Protein AF-H0TFG1-F1 (afdb_monomer_lite)

Structure (mmCIF, N/CA/C/O backbone):
data_AF-H0TFG1-F1
#
_entry.id   AF-H0TFG1-F1
#
loop_
_atom_site.group_PDB
_atom_site.id
_atom_site.type_symbol
_atom_site.label_atom_id
_atom_site.label_alt_id
_atom_site.label_comp_id
_atom_site.label_asym_id
_atom_site.label_entity_id
_atom_site.label_seq_id
_atom_site.pdbx_PDB_ins_code
_atom_site.Cartn_x
_atom_site.Cartn_y
_atom_site.Cartn_z
_atom_site.occupancy
_atom_site.B_iso_or_equiv
_atom_site.auth_seq_id
_atom_site.auth_comp_id
_atom_site.auth_asym_id
_atom_site.auth_atom_id
_atom_site.pdbx_PDB_model_num
ATOM 1 N N . MET A 1 1 ? -22.675 -1.279 38.844 1.00 61.12 1 MET A N 1
ATOM 2 C CA . MET A 1 1 ? -23.979 -1.259 38.147 1.00 61.12 1 MET A CA 1
ATOM 3 C C . MET A 1 1 ? -25.077 -1.955 38.949 1.00 61.12 1 MET A C 1
ATOM 5 O O . MET A 1 1 ? -25.911 -1.238 39.473 1.00 61.12 1 MET A O 1
ATOM 9 N N . LYS A 1 2 ? -25.050 -3.282 39.172 1.00 66.44 2 LYS A N 1
ATOM 10 C CA . LYS A 1 2 ? -26.107 -4.003 39.929 1.00 66.44 2 LYS A CA 1
ATOM 11 C C . LYS A 1 2 ? -26.419 -3.419 41.319 1.00 66.44 2 LYS A C 1
ATOM 13 O O . LYS A 1 2 ? -27.575 -3.176 41.644 1.00 66.44 2 LYS A O 1
ATOM 18 N N . ARG A 1 3 ? -25.378 -3.083 42.095 1.00 71.12 3 ARG A N 1
ATOM 19 C CA . ARG A 1 3 ? -25.527 -2.367 43.379 1.00 71.12 3 ARG A CA 1
ATOM 20 C C . ARG A 1 3 ? -26.197 -0.994 43.230 1.00 71.12 3 ARG A C 1
ATOM 22 O O . ARG A 1 3 ? -27.062 -0.670 44.023 1.00 71.12 3 ARG A O 1
ATOM 29 N N . ALA A 1 4 ? -25.854 -0.227 42.195 1.00 72.12 4 ALA 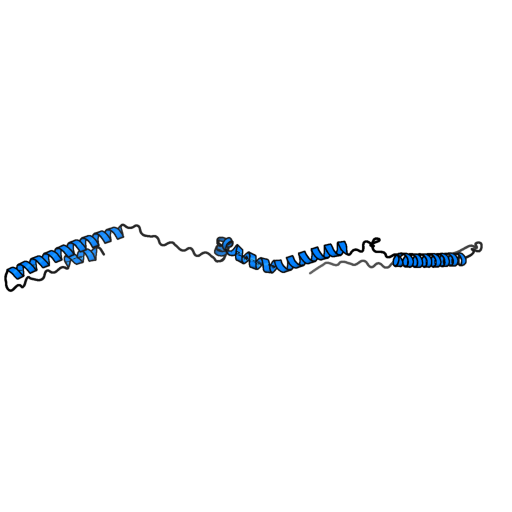A N 1
ATOM 30 C CA . ALA A 1 4 ? -26.422 1.103 41.963 1.00 72.12 4 ALA A CA 1
ATOM 31 C C . ALA A 1 4 ? -27.906 1.050 41.549 1.00 72.12 4 ALA A C 1
ATOM 33 O O . ALA A 1 4 ? -28.685 1.877 42.007 1.00 72.12 4 ALA A O 1
ATOM 34 N N . ALA A 1 5 ? -28.308 0.053 40.750 1.00 70.88 5 ALA A N 1
ATOM 35 C CA . ALA A 1 5 ? -29.713 -0.180 40.400 1.00 70.88 5 ALA A CA 1
ATOM 36 C C . ALA A 1 5 ? -30.557 -0.519 41.643 1.00 70.88 5 ALA A C 1
ATOM 38 O O . ALA A 1 5 ? -31.608 0.075 41.864 1.00 70.88 5 ALA A O 1
ATOM 39 N N . SER A 1 6 ? -30.050 -1.409 42.503 1.00 72.25 6 SER A N 1
ATOM 40 C CA . SER A 1 6 ? -30.696 -1.744 43.778 1.00 72.25 6 SER A CA 1
ATOM 41 C C . SER A 1 6 ? -30.802 -0.528 44.706 1.00 72.25 6 SER A C 1
ATOM 43 O O . SER A 1 6 ? -31.865 -0.300 45.283 1.00 72.25 6 SER A O 1
ATOM 45 N N . SER A 1 7 ? -29.743 0.284 44.801 1.00 73.69 7 SER A N 1
ATOM 46 C CA . SER A 1 7 ? -29.723 1.493 45.633 1.00 73.69 7 SER A CA 1
ATOM 47 C C . SER A 1 7 ? -30.700 2.577 45.175 1.00 73.69 7 SER A C 1
ATOM 49 O O . SER A 1 7 ? -31.144 3.370 45.999 1.00 73.69 7 SER A O 1
ATOM 51 N N . LEU A 1 8 ? -31.057 2.613 43.887 1.00 73.25 8 LEU A N 1
ATOM 52 C CA . LEU A 1 8 ? -32.015 3.582 43.350 1.00 73.25 8 LEU A CA 1
ATOM 53 C C . LEU A 1 8 ? -33.427 3.352 43.907 1.00 73.25 8 LEU A C 1
ATOM 55 O O . LEU A 1 8 ? -34.114 4.304 44.260 1.00 73.25 8 LEU 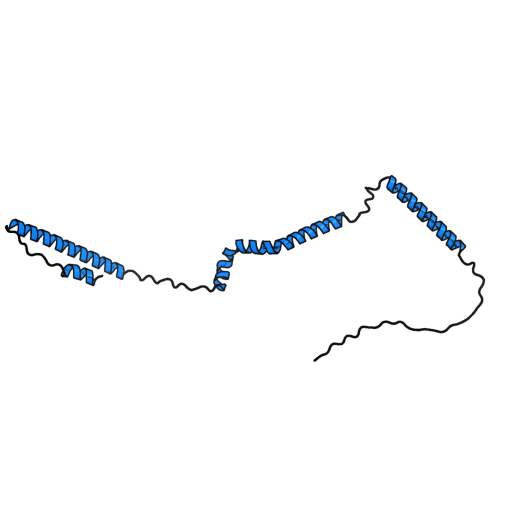A O 1
ATOM 59 N N . SER A 1 9 ? -33.831 2.084 44.029 1.00 67.19 9 SER A N 1
ATOM 60 C CA . SER A 1 9 ? -35.119 1.710 44.626 1.00 67.19 9 SER A CA 1
ATOM 61 C C . SER A 1 9 ? -35.137 1.905 46.145 1.00 67.19 9 SER A C 1
ATOM 63 O O . SER A 1 9 ? -36.104 2.426 46.686 1.00 67.19 9 SER A O 1
ATOM 65 N N . SER A 1 10 ? -34.046 1.558 46.840 1.00 69.81 10 SER A N 1
ATOM 66 C CA . SER A 1 10 ? -33.970 1.663 48.303 1.00 69.81 10 SER A CA 1
ATOM 67 C C . SER A 1 10 ? -33.737 3.089 48.807 1.00 69.81 10 SER A C 1
ATOM 69 O O . SER A 1 10 ? -33.920 3.355 49.989 1.00 69.81 10 SER A O 1
ATOM 71 N N . GLY A 1 11 ? -33.254 3.986 47.943 1.00 74.56 11 GLY A N 1
ATOM 72 C CA . GLY A 1 11 ? -32.972 5.385 48.269 1.00 74.56 11 GLY A CA 1
ATOM 73 C C . GLY A 1 11 ? -34.157 6.329 48.063 1.00 74.56 11 GLY A C 1
ATOM 74 O O . GLY A 1 11 ? -34.023 7.524 48.322 1.00 74.56 11 GLY A O 1
ATOM 75 N N . PHE A 1 12 ? -35.299 5.831 47.581 1.00 73.19 12 PHE A N 1
ATOM 76 C CA . PHE A 1 12 ? -36.489 6.653 47.402 1.00 73.19 12 PHE A CA 1
ATOM 77 C C . PHE A 1 12 ? -37.130 6.979 48.757 1.00 73.19 12 PHE A C 1
ATOM 79 O O . PHE A 1 12 ? -37.493 6.086 49.518 1.00 73.19 12 PHE A O 1
ATOM 86 N N . ILE A 1 13 ? -37.281 8.272 49.053 1.00 73.94 13 ILE A N 1
ATOM 87 C CA . ILE A 1 13 ? -37.984 8.774 50.237 1.00 73.94 13 ILE A CA 1
ATOM 88 C C . ILE A 1 13 ? -39.240 9.492 49.747 1.00 73.94 13 ILE A C 1
ATOM 90 O O . ILE A 1 13 ? -39.154 10.561 49.142 1.00 73.94 13 ILE A O 1
ATOM 94 N N . ALA A 1 14 ? -40.407 8.901 50.002 1.00 67.31 14 ALA A N 1
ATOM 95 C CA . ALA A 1 14 ? -41.696 9.505 49.692 1.00 67.31 14 ALA A CA 1
ATOM 96 C C . ALA A 1 14 ? -41.904 10.795 50.519 1.00 67.31 14 ALA A C 1
ATOM 98 O O . ALA A 1 14 ? -41.862 10.739 51.751 1.00 67.31 14 ALA A O 1
ATOM 99 N N . PRO A 1 15 ? -42.150 11.961 49.889 1.00 66.00 15 PRO A N 1
ATOM 100 C CA . PRO A 1 15 ? -42.521 13.175 50.611 1.00 66.00 15 PRO A CA 1
ATOM 101 C C . PRO A 1 15 ? -43.874 12.999 51.313 1.00 66.00 15 PRO A C 1
ATOM 103 O O . PRO A 1 15 ? -44.817 12.474 50.718 1.00 66.00 15 PRO A O 1
ATOM 106 N N . ALA A 1 16 ? -43.993 13.464 52.559 1.00 65.19 16 ALA A N 1
ATOM 107 C CA . ALA A 1 16 ? -45.267 13.447 53.276 1.00 65.19 16 ALA A CA 1
ATOM 108 C C . ALA A 1 16 ? -46.303 14.330 52.554 1.00 65.19 16 ALA A C 1
ATOM 110 O O . ALA A 1 16 ? -46.018 15.483 52.222 1.00 65.19 16 ALA A O 1
ATOM 111 N N . ALA A 1 17 ? -47.502 13.795 52.314 1.00 63.75 17 ALA A N 1
ATOM 112 C CA . ALA A 1 17 ? -48.587 14.529 51.667 1.00 63.75 17 ALA A CA 1
ATOM 113 C C . ALA A 1 17 ? -49.017 15.722 52.545 1.00 63.75 17 ALA A C 1
ATOM 115 O O . ALA A 1 17 ? -49.432 15.546 53.689 1.00 63.75 17 ALA A O 1
ATOM 116 N N . GLY A 1 18 ? -48.888 16.942 52.018 1.00 57.56 18 GLY A N 1
ATOM 117 C CA . GLY A 1 18 ? -49.038 18.201 52.766 1.00 57.56 18 GLY A CA 1
ATOM 118 C C . GLY A 1 18 ? -50.232 19.054 52.330 1.00 57.56 18 GLY A C 1
ATOM 119 O O . GLY A 1 18 ? -50.248 20.264 52.557 1.00 57.56 18 GLY A O 1
ATOM 120 N N . GLY A 1 19 ? -51.209 18.458 51.644 1.00 57.84 19 GLY A N 1
ATOM 121 C CA . GLY A 1 19 ? -52.382 19.165 51.136 1.00 57.84 19 GLY A CA 1
ATOM 122 C C . GLY A 1 19 ? -53.262 19.712 52.262 1.00 57.84 19 GLY A C 1
ATOM 123 O O . GLY A 1 19 ? -53.739 18.962 53.105 1.00 57.84 19 GLY A O 1
ATOM 124 N N . ARG A 1 20 ? -53.542 21.022 52.247 1.00 59.22 20 ARG A N 1
ATOM 125 C CA . ARG A 1 20 ? -54.443 21.705 53.204 1.00 59.22 20 ARG A CA 1
ATOM 126 C C . ARG A 1 20 ? -55.919 21.241 53.084 1.00 59.22 20 ARG A C 1
ATOM 128 O O . ARG A 1 20 ? -56.756 21.670 53.870 1.00 59.22 20 ARG A O 1
ATOM 135 N N . THR A 1 21 ? -56.220 20.357 52.123 1.00 66.62 21 THR A N 1
ATOM 136 C CA . THR A 1 21 ? -57.498 19.666 51.867 1.00 66.62 21 THR A CA 1
ATOM 137 C C . THR A 1 21 ? -57.244 18.189 51.506 1.00 66.62 21 THR A C 1
ATOM 139 O O . THR A 1 21 ? -56.222 17.869 50.895 1.00 66.62 21 THR A O 1
ATOM 142 N N . GLY A 1 22 ? -58.171 17.283 51.853 1.00 70.44 22 GLY A N 1
ATOM 143 C CA . GLY A 1 22 ? -58.009 15.828 51.665 1.00 70.44 22 GLY A CA 1
ATOM 144 C C . GLY A 1 22 ? -57.777 15.376 50.213 1.00 70.44 22 GLY A C 1
ATOM 145 O O . GLY A 1 22 ? -56.921 14.531 49.974 1.00 70.44 22 GLY A O 1
ATOM 146 N N . ASP A 1 23 ? -58.443 16.009 49.239 1.00 72.50 23 ASP A N 1
ATOM 147 C CA . ASP A 1 23 ? -58.279 15.715 47.798 1.00 72.50 23 ASP A CA 1
ATOM 148 C C . ASP A 1 23 ? -56.853 16.014 47.288 1.00 72.50 23 ASP A C 1
ATOM 150 O O . ASP A 1 23 ? -56.307 15.286 46.459 1.00 72.50 23 ASP A O 1
ATOM 154 N N . LEU A 1 24 ? -56.187 17.048 47.821 1.00 72.31 24 LEU A N 1
ATOM 155 C CA . LEU A 1 24 ? -54.803 17.363 47.446 1.00 72.31 24 LEU A CA 1
ATOM 156 C C . LEU A 1 24 ? -53.807 16.350 48.017 1.00 72.31 24 LEU A C 1
ATOM 158 O O . LEU A 1 24 ? -52.837 16.007 47.340 1.00 72.31 24 LEU A O 1
ATOM 162 N N . ALA A 1 25 ? -54.043 15.866 49.237 1.00 72.12 25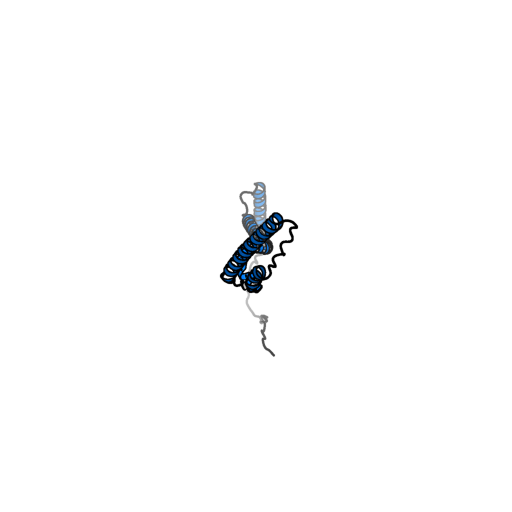 ALA A N 1
ATOM 163 C CA . ALA A 1 25 ? -53.204 14.842 49.848 1.00 72.12 25 ALA A CA 1
ATOM 164 C C . ALA A 1 25 ? -53.312 13.508 49.088 1.00 72.12 25 ALA A C 1
ATOM 166 O O . ALA A 1 25 ? -52.294 12.896 48.776 1.00 72.12 25 ALA A O 1
ATOM 167 N N . GLU A 1 26 ? -54.525 13.112 48.695 1.00 77.75 26 GLU A N 1
ATOM 168 C CA . GLU A 1 26 ? -54.773 11.878 47.943 1.00 77.75 26 GLU A CA 1
ATOM 169 C C . GLU A 1 26 ? -54.126 11.906 46.547 1.00 77.75 26 GLU A C 1
ATOM 171 O O . GLU A 1 26 ? -53.443 10.960 46.143 1.00 77.75 26 GLU A O 1
ATOM 176 N N . ARG A 1 27 ? -54.230 13.037 45.833 1.00 78.44 27 ARG A N 1
ATOM 177 C CA . ARG A 1 27 ? -53.547 13.238 44.542 1.00 78.44 27 ARG A CA 1
ATOM 178 C C . ARG A 1 27 ? -52.025 13.197 44.671 1.00 78.44 27 ARG A C 1
ATOM 180 O O . ARG A 1 27 ? -51.366 12.633 43.799 1.00 78.44 27 ARG A O 1
ATOM 187 N N . GLN A 1 28 ? -51.457 13.769 45.733 1.00 79.38 28 GLN A N 1
ATOM 188 C CA . GLN A 1 28 ? -50.013 13.726 45.986 1.00 79.38 28 GLN A CA 1
ATOM 189 C C . GLN A 1 28 ? -49.534 12.300 46.271 1.00 79.38 28 GLN A C 1
ATOM 191 O O . GLN A 1 28 ? -48.566 11.862 45.652 1.00 79.38 28 GLN A O 1
ATOM 196 N N . THR A 1 29 ? -50.245 11.545 47.111 1.00 80.56 29 THR A N 1
ATOM 197 C CA . THR A 1 29 ? -49.951 10.125 47.360 1.00 80.56 29 THR A CA 1
ATOM 198 C C . THR A 1 29 ? -50.017 9.304 46.072 1.00 80.56 29 THR A C 1
ATOM 200 O O . THR A 1 29 ? -49.121 8.505 45.805 1.00 80.56 29 THR A O 1
ATOM 203 N N . ALA A 1 30 ? -51.015 9.550 45.218 1.00 81.62 30 ALA A N 1
ATOM 204 C CA . ALA A 1 30 ? -51.130 8.875 43.927 1.00 81.62 30 ALA A CA 1
ATOM 205 C C . ALA A 1 30 ? -49.974 9.212 42.964 1.00 81.62 30 ALA A C 1
ATOM 207 O O . ALA A 1 30 ? -49.520 8.345 42.218 1.00 81.62 30 ALA A O 1
ATOM 208 N N . VAL A 1 31 ? -49.477 10.455 42.961 1.00 84.69 31 VAL A N 1
ATOM 209 C CA . VAL A 1 31 ? -48.309 10.853 42.153 1.00 84.69 31 VAL A CA 1
ATOM 210 C C . VAL A 1 31 ? -47.032 10.207 42.684 1.00 84.69 31 VAL A C 1
ATOM 212 O O . VAL A 1 31 ? -46.277 9.638 41.899 1.00 84.69 31 VAL A O 1
ATOM 215 N N . VAL A 1 32 ? -46.811 10.240 43.999 1.00 84.12 32 VAL A N 1
ATOM 216 C CA . VAL A 1 32 ? -45.643 9.620 44.641 1.00 84.12 32 VAL A CA 1
ATOM 217 C C . VAL A 1 32 ? -45.612 8.115 44.370 1.00 84.12 32 VAL A C 1
ATOM 219 O O . VAL A 1 32 ? -44.574 7.610 43.953 1.00 84.12 32 VAL A O 1
ATOM 222 N N . GLY A 1 33 ? -46.752 7.423 44.467 1.00 84.38 33 GLY A N 1
ATOM 223 C CA . GLY A 1 33 ? -46.847 5.997 44.134 1.00 84.38 33 GLY A CA 1
ATOM 224 C C . GLY A 1 33 ? -46.559 5.688 42.658 1.00 84.38 33 GLY A C 1
ATOM 225 O O . GLY A 1 33 ? -45.902 4.696 42.347 1.00 84.38 33 GLY A O 1
ATOM 226 N N . LYS A 1 34 ? -46.975 6.557 41.722 1.00 86.56 34 LYS A N 1
ATOM 227 C CA . LYS A 1 34 ? -46.609 6.416 40.297 1.00 86.56 34 LYS A CA 1
ATOM 228 C C . LYS A 1 34 ? -45.110 6.602 40.068 1.00 86.56 34 LYS A C 1
ATOM 230 O O . LYS A 1 34 ? -44.524 5.871 39.272 1.00 86.56 34 LYS A O 1
ATOM 235 N N . VAL A 1 35 ? -44.495 7.572 40.747 1.00 87.00 35 VAL A N 1
ATOM 236 C CA . VAL A 1 35 ? -43.050 7.825 40.657 1.00 87.00 35 VAL A CA 1
ATOM 237 C C . VAL A 1 35 ? -42.263 6.651 41.239 1.00 87.00 35 VAL A C 1
ATOM 239 O O . VAL A 1 35 ? -41.349 6.163 40.581 1.00 87.00 35 VAL A O 1
ATOM 242 N N . GLU A 1 36 ? -42.657 6.141 42.405 1.00 85.50 36 GLU A N 1
ATOM 243 C CA . GLU A 1 36 ? -42.050 4.959 43.026 1.00 85.50 36 GLU A CA 1
ATOM 244 C C . GLU A 1 36 ? -42.128 3.733 42.102 1.00 85.50 36 GLU A C 1
ATOM 246 O O . GLU A 1 36 ? -41.112 3.092 41.826 1.00 85.50 36 GLU A O 1
ATOM 251 N N . GLY A 1 37 ? -43.306 3.463 41.526 1.00 86.25 37 GLY A N 1
ATOM 252 C CA . GLY A 1 37 ? -43.488 2.378 40.557 1.00 86.25 37 GLY A CA 1
ATOM 253 C C . GLY A 1 37 ? -42.638 2.543 39.289 1.00 86.25 37 GLY A C 1
ATOM 254 O O . GLY A 1 37 ? -42.067 1.569 38.784 1.00 86.25 37 GLY A O 1
ATOM 255 N N . SER A 1 38 ? -42.489 3.776 38.793 1.00 89.50 38 SER A N 1
ATOM 256 C CA . SER A 1 38 ? -41.623 4.084 37.648 1.00 89.50 38 SER A CA 1
ATOM 257 C C . SER A 1 38 ? -40.145 3.851 37.972 1.00 89.50 38 SER A C 1
ATOM 259 O O . SER A 1 38 ? -39.428 3.262 37.162 1.00 89.50 38 SER A O 1
ATOM 261 N N . ILE A 1 39 ? -39.686 4.273 39.154 1.00 89.44 39 ILE A N 1
ATOM 262 C CA . ILE A 1 39 ? -38.306 4.063 39.614 1.00 89.44 39 ILE A CA 1
ATOM 263 C C . ILE A 1 39 ? -38.029 2.569 39.786 1.00 89.44 39 ILE A C 1
ATOM 265 O O . ILE A 1 39 ? -36.987 2.095 39.336 1.00 89.44 39 ILE A O 1
ATOM 269 N N . GLY A 1 40 ? -38.964 1.809 40.364 1.00 88.12 40 GLY A N 1
ATOM 270 C CA . GLY A 1 40 ? -38.846 0.355 40.498 1.00 88.12 40 GLY A CA 1
ATOM 271 C C . GLY A 1 40 ? -38.711 -0.348 39.145 1.00 88.12 40 GLY A C 1
ATOM 272 O O . GLY A 1 40 ? -37.805 -1.158 38.950 1.00 88.12 40 GLY A O 1
ATOM 273 N N . THR A 1 41 ? -39.549 0.028 38.175 1.00 90.44 41 THR A N 1
ATOM 274 C CA . THR A 1 41 ? -39.490 -0.512 36.805 1.00 90.44 41 THR A CA 1
ATOM 275 C C . THR A 1 41 ? -38.154 -0.189 36.129 1.00 90.44 41 THR A C 1
ATOM 277 O O . THR A 1 41 ? -37.530 -1.052 35.509 1.00 90.44 41 THR A O 1
ATOM 280 N N . GLN A 1 42 ? -37.671 1.046 36.280 1.00 87.25 42 GLN A N 1
ATOM 281 C CA . GLN A 1 42 ? -36.407 1.480 35.691 1.00 87.25 42 GLN A CA 1
ATOM 282 C C . GLN A 1 42 ? -35.195 0.810 36.358 1.00 87.25 42 GLN A C 1
ATOM 284 O O . GLN A 1 42 ? -34.256 0.409 35.668 1.00 87.25 42 GLN A O 1
ATOM 289 N N . ALA A 1 43 ? -35.228 0.633 37.681 1.00 88.81 43 ALA A N 1
ATOM 290 C CA . ALA A 1 43 ? -34.206 -0.087 38.433 1.00 88.81 43 ALA A CA 1
ATOM 291 C C . ALA A 1 43 ? -34.116 -1.557 37.994 1.00 88.81 43 ALA A C 1
ATOM 293 O O . ALA A 1 43 ? -33.011 -2.055 37.770 1.00 88.81 43 ALA A O 1
ATOM 294 N N . ALA A 1 44 ? -35.259 -2.225 37.796 1.00 88.69 44 ALA A N 1
ATOM 295 C CA . ALA A 1 44 ? -35.311 -3.590 37.277 1.00 88.69 44 ALA A CA 1
ATOM 296 C C . ALA A 1 44 ? -34.723 -3.679 35.859 1.00 88.69 44 ALA A C 1
ATOM 298 O O . ALA A 1 44 ? -33.839 -4.495 35.605 1.00 88.69 44 ALA A O 1
ATOM 299 N N . SER A 1 45 ? -35.116 -2.771 34.959 1.00 91.31 45 SER A N 1
ATOM 300 C CA . SER A 1 45 ? -34.568 -2.730 33.598 1.00 91.31 45 SER A CA 1
ATOM 301 C C . SER A 1 45 ? -33.052 -2.498 33.571 1.00 91.31 45 SER A C 1
ATOM 303 O O . SER A 1 45 ? -32.363 -3.058 32.717 1.00 91.31 45 SER A O 1
ATOM 305 N N . LEU A 1 46 ? -32.518 -1.671 34.476 1.00 89.88 46 LEU A N 1
ATOM 306 C CA . LEU A 1 46 ? -31.081 -1.412 34.573 1.00 89.88 46 LEU A CA 1
ATOM 307 C C . LEU A 1 46 ? -30.323 -2.626 35.131 1.00 89.88 46 LEU A C 1
ATOM 309 O O . LEU A 1 46 ? -29.206 -2.907 34.691 1.00 89.88 46 LEU A O 1
ATOM 313 N N . ALA A 1 47 ? -30.918 -3.345 36.087 1.00 90.31 47 ALA A N 1
ATOM 314 C CA . ALA A 1 47 ? -30.359 -4.580 36.627 1.00 90.31 47 ALA A CA 1
ATOM 315 C C . ALA A 1 47 ? -30.286 -5.676 35.551 1.00 90.31 47 ALA A C 1
ATOM 317 O O . ALA A 1 47 ? -29.217 -6.251 35.354 1.00 90.31 47 ALA A O 1
ATOM 318 N N . ASP A 1 48 ? -31.363 -5.869 34.788 1.00 91.62 48 ASP A N 1
ATOM 319 C CA . ASP A 1 48 ? -31.408 -6.804 33.659 1.00 91.62 48 ASP A CA 1
ATOM 320 C C . ASP A 1 48 ? -30.378 -6.455 32.580 1.00 91.62 48 ASP A C 1
ATOM 322 O O . ASP A 1 48 ? -29.674 -7.325 32.066 1.00 91.62 48 ASP A O 1
ATOM 326 N N . ALA A 1 49 ? -30.252 -5.171 32.231 1.00 90.56 49 ALA A N 1
ATOM 327 C CA . ALA A 1 49 ? -29.247 -4.719 31.273 1.00 90.56 49 ALA A CA 1
ATOM 328 C C . ALA A 1 49 ? -27.817 -4.975 31.780 1.00 90.56 49 ALA A C 1
ATOM 330 O O . ALA A 1 49 ? -26.950 -5.386 31.009 1.00 90.56 49 ALA A O 1
ATOM 331 N N . ALA A 1 50 ? -27.568 -4.777 33.077 1.00 91.69 50 ALA A N 1
ATOM 332 C CA . ALA A 1 50 ? -26.276 -5.075 33.682 1.00 91.69 50 ALA A CA 1
ATOM 333 C C . ALA A 1 50 ? -25.967 -6.579 33.665 1.00 91.69 50 ALA A C 1
ATOM 335 O O . ALA A 1 50 ? -24.839 -6.954 33.348 1.00 91.69 50 ALA A O 1
ATOM 336 N N . ASP A 1 51 ? -26.953 -7.432 33.951 1.00 91.19 51 ASP A N 1
ATOM 337 C CA . ASP A 1 51 ? -26.790 -8.886 33.898 1.00 91.19 51 ASP A CA 1
ATOM 338 C C . ASP A 1 51 ? -26.522 -9.360 32.456 1.00 91.19 51 ASP A C 1
ATOM 340 O O . ASP A 1 51 ? -25.646 -10.197 32.240 1.00 91.19 51 ASP A O 1
ATOM 344 N N . LYS A 1 52 ? -27.159 -8.743 31.448 1.00 90.94 52 LYS A N 1
ATOM 345 C CA . LYS A 1 52 ? -26.847 -8.991 30.026 1.00 90.94 52 LYS A CA 1
ATOM 346 C C . LYS A 1 52 ? -25.405 -8.633 29.670 1.00 90.94 52 LYS A C 1
ATOM 348 O O . LYS A 1 52 ? -24.757 -9.410 28.983 1.00 90.94 52 LYS A O 1
ATOM 353 N N . ILE A 1 53 ? -24.892 -7.493 30.139 1.00 87.75 53 ILE A N 1
ATOM 354 C CA . ILE A 1 53 ? -23.496 -7.083 29.894 1.00 87.75 53 ILE A CA 1
ATOM 355 C C . ILE A 1 53 ? -22.515 -8.046 30.571 1.00 87.75 53 ILE A C 1
ATOM 357 O O . ILE A 1 53 ? -21.496 -8.392 29.984 1.00 87.75 53 ILE A O 1
ATOM 361 N N . LEU A 1 54 ? -22.818 -8.506 31.788 1.00 88.12 54 LEU A N 1
ATOM 362 C CA . LEU A 1 54 ? -21.975 -9.471 32.501 1.00 88.12 54 LEU A CA 1
ATOM 363 C C . LEU A 1 54 ? -21.976 -10.859 31.849 1.00 88.12 54 LEU A C 1
ATOM 365 O O . LEU A 1 54 ? -20.985 -11.575 31.958 1.00 88.12 54 LEU A O 1
ATOM 369 N N . ALA A 1 55 ? -23.067 -11.226 31.176 1.00 92.56 55 ALA A N 1
ATOM 370 C CA . ALA A 1 55 ? -23.170 -12.466 30.415 1.00 92.56 55 ALA A CA 1
ATOM 371 C C . ALA A 1 55 ? -22.469 -12.403 29.046 1.00 92.56 55 ALA A C 1
ATOM 373 O O . ALA A 1 55 ? -22.282 -13.444 28.413 1.00 92.56 55 ALA A O 1
ATOM 374 N N . MET A 1 56 ? -22.082 -11.214 28.566 1.00 90.69 56 MET A N 1
ATOM 375 C CA . MET A 1 56 ? -21.354 -11.099 27.304 1.00 90.69 56 MET A CA 1
ATOM 376 C C . MET A 1 56 ? -19.957 -11.725 27.443 1.00 90.69 56 MET A C 1
ATOM 378 O O . MET A 1 56 ? -19.243 -11.429 28.406 1.00 90.69 56 MET A O 1
ATOM 382 N N . PRO A 1 57 ? -19.531 -12.567 26.483 1.00 88.56 57 PRO A N 1
ATOM 383 C CA . PRO A 1 57 ? -18.183 -13.110 26.479 1.00 88.56 57 PRO A CA 1
ATOM 384 C C . PRO A 1 57 ? -17.168 -11.971 26.388 1.00 88.56 57 PRO A C 1
ATOM 386 O O . PRO A 1 57 ? -17.325 -11.023 25.614 1.00 88.56 57 PRO A O 1
ATOM 389 N N . ARG A 1 58 ? -16.116 -12.060 27.203 1.00 81.44 58 ARG A N 1
ATOM 390 C CA . ARG A 1 58 ? -15.059 -11.052 27.234 1.00 81.44 58 ARG A CA 1
ATOM 391 C C . ARG A 1 58 ? -14.333 -11.046 25.889 1.00 81.44 58 ARG A C 1
ATOM 393 O O . ARG A 1 58 ? -13.834 -12.077 25.449 1.00 81.44 58 ARG A O 1
ATOM 400 N N . VAL A 1 59 ? -14.270 -9.880 25.249 1.00 83.81 59 VAL A N 1
ATOM 401 C CA . VAL A 1 59 ? -13.454 -9.691 24.046 1.00 83.81 59 VAL A CA 1
ATOM 402 C C . VAL A 1 59 ? -11.991 -9.742 24.468 1.00 83.81 59 VAL A C 1
ATOM 404 O O . VAL A 1 59 ? -11.528 -8.875 25.211 1.00 83.81 59 VAL A O 1
ATOM 407 N N . GLU A 1 60 ? -11.273 -10.765 24.016 1.00 82.38 60 GLU A N 1
ATOM 408 C CA . GLU A 1 60 ? -9.824 -10.821 24.172 1.00 82.38 60 GLU A CA 1
ATOM 409 C C . GLU A 1 60 ? -9.192 -9.771 23.248 1.00 82.38 60 GLU A C 1
ATOM 411 O O . GLU A 1 60 ? -9.412 -9.815 22.032 1.00 82.38 60 GLU A O 1
ATOM 416 N N . PRO A 1 61 ? -8.437 -8.794 23.783 1.00 77.38 61 PRO A N 1
ATOM 417 C CA . PRO A 1 61 ? -7.750 -7.830 22.945 1.00 77.38 61 PRO A CA 1
ATOM 418 C C . PRO A 1 61 ? -6.739 -8.573 22.074 1.00 77.38 61 PRO A C 1
ATOM 420 O O . PRO A 1 61 ? -5.918 -9.347 22.573 1.00 77.38 61 PRO A O 1
ATOM 423 N N . ALA A 1 62 ? -6.791 -8.328 20.764 1.00 80.06 62 ALA A N 1
ATOM 424 C CA . ALA A 1 62 ? -5.811 -8.877 19.844 1.00 80.06 62 ALA A CA 1
ATOM 425 C C . ALA A 1 62 ? -4.411 -8.454 20.309 1.00 80.06 62 ALA A C 1
ATOM 427 O O . ALA A 1 62 ? -4.095 -7.266 20.406 1.00 80.06 62 ALA A O 1
ATOM 428 N N . ARG A 1 63 ? -3.569 -9.436 20.635 1.00 81.62 63 ARG A N 1
ATOM 429 C CA . ARG A 1 63 ? -2.161 -9.178 20.921 1.00 81.62 63 ARG A CA 1
ATOM 430 C C . ARG A 1 63 ? -1.494 -8.784 19.613 1.00 81.62 63 ARG A C 1
ATOM 432 O O . ARG A 1 63 ? -1.292 -9.628 18.745 1.00 81.62 63 ARG A O 1
ATOM 439 N N . PHE A 1 64 ? -1.149 -7.509 19.477 1.00 78.56 64 PHE A N 1
ATOM 440 C CA . PHE A 1 64 ? -0.307 -7.053 18.380 1.00 78.56 64 PHE A CA 1
ATOM 441 C C . PHE A 1 64 ? 1.091 -7.643 18.572 1.00 78.56 64 PHE A C 1
ATOM 443 O O . PHE A 1 64 ? 1.843 -7.217 19.448 1.00 78.56 64 PHE A O 1
ATOM 450 N N . GLN A 1 65 ? 1.427 -8.658 17.777 1.00 81.12 65 GLN A N 1
ATOM 451 C CA . GLN A 1 65 ? 2.817 -9.059 17.620 1.00 81.12 65 GLN A CA 1
ATOM 452 C C . GLN A 1 65 ? 3.510 -8.014 16.756 1.00 81.12 65 GLN A C 1
ATOM 454 O O . GLN A 1 65 ? 3.115 -7.751 15.620 1.00 81.12 65 GLN A O 1
ATOM 459 N N . THR A 1 66 ? 4.543 -7.401 17.315 1.00 85.38 66 THR A N 1
ATOM 460 C CA . THR A 1 66 ? 5.425 -6.509 16.574 1.00 85.38 66 THR A CA 1
ATOM 461 C C . THR A 1 66 ? 6.195 -7.332 15.546 1.00 85.38 66 THR A C 1
ATOM 463 O O . THR A 1 66 ? 6.979 -8.201 15.927 1.00 85.38 66 THR A O 1
ATOM 466 N N . LEU A 1 67 ? 5.990 -7.065 14.255 1.00 88.19 67 LEU A N 1
ATOM 467 C CA . LEU A 1 67 ? 6.868 -7.605 13.222 1.00 88.19 67 LEU A CA 1
ATOM 468 C C . LEU A 1 67 ? 8.216 -6.886 13.268 1.00 88.19 67 LEU A C 1
ATOM 470 O O . LEU A 1 67 ? 8.276 -5.660 13.380 1.00 88.19 67 LEU A O 1
ATOM 474 N N . SER A 1 68 ? 9.299 -7.649 13.128 1.00 92.94 68 SER A N 1
ATOM 475 C CA . SER A 1 68 ? 10.603 -7.047 12.865 1.00 92.94 68 SER A CA 1
ATOM 476 C C . SER A 1 68 ? 10.604 -6.375 11.482 1.00 92.94 68 SER A C 1
ATOM 478 O O . SER A 1 68 ? 9.877 -6.822 10.589 1.00 92.94 68 SER A O 1
ATOM 480 N N . PRO A 1 69 ? 11.442 -5.347 11.254 1.00 90.00 69 PRO A N 1
ATOM 481 C CA . PRO A 1 69 ? 11.573 -4.737 9.933 1.00 90.00 69 PRO A CA 1
ATOM 482 C C . PRO A 1 69 ? 11.909 -5.759 8.839 1.00 90.00 69 PRO A C 1
ATOM 484 O O . PRO A 1 69 ? 11.321 -5.719 7.765 1.00 90.00 69 PRO A O 1
ATOM 487 N N . ALA A 1 70 ? 12.795 -6.719 9.127 1.00 92.50 70 ALA A N 1
ATOM 488 C CA . ALA A 1 70 ? 13.171 -7.767 8.179 1.00 92.50 70 ALA A CA 1
ATOM 489 C C . ALA A 1 70 ? 11.981 -8.666 7.811 1.00 92.50 70 ALA A C 1
ATOM 491 O O . ALA A 1 70 ? 11.758 -8.965 6.639 1.00 92.50 70 ALA A O 1
ATOM 492 N N . GLU A 1 71 ? 11.177 -9.057 8.799 1.00 92.94 71 GLU A N 1
ATOM 493 C CA . GLU A 1 71 ? 9.992 -9.870 8.541 1.00 92.94 71 GLU A CA 1
ATOM 494 C C . GLU A 1 71 ? 8.907 -9.084 7.802 1.00 92.94 71 GLU A C 1
ATOM 496 O O . GLU A 1 71 ? 8.220 -9.640 6.947 1.00 92.94 71 GLU A O 1
ATOM 501 N N . ALA A 1 72 ? 8.770 -7.788 8.087 1.00 92.38 72 ALA A N 1
ATOM 502 C CA . ALA A 1 72 ? 7.826 -6.932 7.382 1.00 92.38 72 ALA A CA 1
ATOM 503 C C . ALA A 1 72 ? 8.206 -6.823 5.901 1.00 92.38 72 ALA A C 1
ATOM 505 O O . ALA A 1 72 ? 7.347 -6.983 5.037 1.00 92.38 72 ALA A O 1
ATOM 506 N N . VAL A 1 73 ? 9.496 -6.644 5.603 1.00 89.62 73 VAL A N 1
ATOM 507 C CA . VAL A 1 73 ? 9.998 -6.610 4.224 1.00 89.62 73 VAL A CA 1
ATOM 508 C C . VAL A 1 73 ? 9.703 -7.918 3.495 1.00 89.62 73 VAL A C 1
ATOM 510 O O . VAL A 1 73 ? 9.234 -7.874 2.367 1.00 89.62 73 VAL A O 1
ATOM 513 N N . LEU A 1 74 ? 9.919 -9.077 4.124 1.00 90.88 74 LEU A N 1
ATOM 514 C CA . LEU A 1 74 ? 9.647 -10.370 3.486 1.00 90.88 74 LEU A CA 1
ATOM 515 C C . LEU A 1 74 ? 8.150 -10.621 3.282 1.00 90.88 74 LEU A C 1
ATOM 517 O O . LEU A 1 74 ? 7.740 -11.069 2.213 1.00 90.88 74 LEU A O 1
ATOM 521 N N . ARG A 1 75 ? 7.327 -10.322 4.290 1.00 92.50 75 ARG A N 1
ATOM 522 C CA . ARG A 1 75 ? 5.877 -10.544 4.232 1.00 92.50 75 ARG A CA 1
ATOM 523 C C . ARG A 1 75 ? 5.199 -9.653 3.191 1.00 92.50 75 ARG A C 1
ATOM 525 O O . ARG A 1 75 ? 4.272 -10.110 2.533 1.00 92.50 75 ARG A O 1
ATOM 532 N N . TYR A 1 76 ? 5.668 -8.416 3.046 1.00 92.12 76 TYR A N 1
ATOM 533 C CA . TYR A 1 76 ? 5.071 -7.408 2.167 1.00 92.12 76 TYR A CA 1
ATOM 534 C C . TYR A 1 76 ? 5.924 -7.109 0.927 1.00 92.12 76 TYR A C 1
ATOM 536 O O . TYR A 1 76 ? 5.679 -6.128 0.235 1.00 92.12 76 TYR A O 1
ATOM 544 N N . ALA A 1 77 ? 6.905 -7.960 0.599 1.00 89.94 77 ALA A N 1
ATOM 545 C CA . ALA A 1 77 ? 7.785 -7.779 -0.561 1.00 89.94 77 ALA A CA 1
ATOM 546 C C . ALA A 1 77 ? 7.002 -7.579 -1.873 1.00 89.94 77 ALA A C 1
ATOM 548 O O . ALA A 1 77 ? 7.376 -6.753 -2.704 1.00 89.94 77 ALA A O 1
ATOM 549 N N . GLY A 1 78 ? 5.889 -8.305 -2.037 1.00 89.69 78 GLY A N 1
ATOM 550 C CA . GLY A 1 78 ? 5.013 -8.214 -3.208 1.00 89.69 78 GLY A CA 1
ATOM 551 C C . GLY A 1 78 ? 4.389 -6.830 -3.410 1.00 89.69 78 GLY A C 1
ATOM 552 O O . GLY A 1 78 ? 4.233 -6.385 -4.546 1.00 89.69 78 GLY A O 1
ATOM 553 N N . ASP A 1 79 ? 4.118 -6.111 -2.322 1.00 91.12 79 ASP A N 1
ATOM 554 C CA . ASP A 1 79 ? 3.486 -4.788 -2.365 1.00 91.12 79 ASP A CA 1
ATOM 555 C C . ASP A 1 79 ? 4.459 -3.701 -2.853 1.00 91.12 79 ASP A C 1
ATOM 557 O O . ASP A 1 79 ? 4.046 -2.629 -3.295 1.00 91.12 79 ASP A O 1
ATOM 561 N N . PHE A 1 80 ? 5.764 -3.996 -2.836 1.00 86.88 80 PHE A N 1
ATOM 562 C CA . PHE A 1 80 ? 6.822 -3.116 -3.330 1.00 86.88 80 PHE A CA 1
ATOM 563 C C . PHE A 1 80 ? 7.274 -3.445 -4.759 1.00 86.88 80 PHE A C 1
ATOM 565 O O . PHE A 1 80 ? 8.137 -2.747 -5.287 1.00 86.88 80 PHE A O 1
ATOM 572 N N . VAL A 1 81 ? 6.687 -4.447 -5.430 1.00 85.75 81 VAL A N 1
ATOM 573 C CA . VAL A 1 81 ? 7.065 -4.819 -6.809 1.00 85.75 81 VAL A CA 1
ATOM 574 C C . VAL A 1 81 ? 7.020 -3.625 -7.776 1.00 85.75 81 VAL A C 1
ATOM 576 O O . VAL A 1 81 ? 8.002 -3.431 -8.499 1.00 85.75 81 VAL A O 1
ATOM 579 N N . PRO A 1 82 ? 5.977 -2.766 -7.776 1.00 85.12 82 PRO A N 1
ATOM 580 C CA . PRO A 1 82 ? 5.971 -1.579 -8.629 1.00 85.12 82 PRO A CA 1
ATOM 581 C C . PRO A 1 82 ? 7.119 -0.601 -8.324 1.00 85.12 82 PRO A C 1
ATOM 583 O O . PRO A 1 82 ? 7.653 0.014 -9.245 1.00 85.12 82 PRO A O 1
ATOM 586 N N . SER A 1 83 ? 7.530 -0.458 -7.056 1.00 84.50 83 SER A N 1
ATOM 587 C CA . SER A 1 83 ? 8.596 0.480 -6.670 1.00 84.50 83 SER A CA 1
ATOM 588 C C . SER A 1 83 ? 9.996 -0.075 -6.959 1.00 84.50 83 SER A C 1
ATOM 590 O O . SER A 1 83 ? 10.857 0.656 -7.452 1.00 84.50 83 SER A O 1
ATOM 592 N N . TRP A 1 84 ? 10.219 -1.375 -6.739 1.00 85.25 84 TRP A N 1
ATOM 593 C CA . TRP A 1 84 ? 11.476 -2.050 -7.070 1.00 85.25 84 TRP A CA 1
ATOM 594 C C . TRP A 1 84 ? 11.715 -2.106 -8.575 1.00 85.25 84 TRP A C 1
ATOM 596 O O . TRP A 1 84 ? 12.845 -1.900 -9.009 1.00 85.25 84 TRP A O 1
ATOM 606 N N . ALA A 1 85 ? 10.663 -2.300 -9.377 1.00 85.81 85 ALA A N 1
ATOM 607 C CA . ALA A 1 85 ? 10.768 -2.237 -10.831 1.00 85.81 85 ALA A CA 1
ATOM 608 C C . ALA A 1 85 ? 11.335 -0.886 -11.299 1.00 85.81 85 ALA A C 1
ATOM 610 O O . ALA A 1 85 ? 12.211 -0.857 -12.162 1.00 85.81 85 ALA A O 1
ATOM 611 N N . GLY A 1 86 ? 10.905 0.225 -10.691 1.00 86.62 86 GLY A N 1
ATOM 612 C CA . GLY A 1 86 ? 11.448 1.555 -10.978 1.00 86.62 86 GLY A CA 1
ATOM 613 C C . GLY A 1 86 ? 12.927 1.691 -10.604 1.00 86.62 86 GLY A C 1
ATOM 614 O O . GLY A 1 86 ? 13.728 2.124 -11.430 1.00 86.62 86 GLY A O 1
ATOM 615 N N . ALA A 1 87 ? 13.303 1.268 -9.393 1.00 89.75 87 ALA A N 1
ATOM 616 C CA . ALA A 1 87 ? 14.690 1.331 -8.922 1.00 89.75 87 ALA A CA 1
ATOM 617 C C . ALA A 1 87 ? 15.644 0.489 -9.791 1.00 89.75 87 ALA A C 1
ATOM 619 O O . ALA A 1 87 ? 16.708 0.963 -10.182 1.00 89.75 87 ALA A O 1
ATOM 620 N N . ILE A 1 88 ? 15.229 -0.728 -10.153 1.00 88.31 88 ILE A N 1
ATOM 621 C CA . ILE A 1 88 ? 15.989 -1.629 -11.029 1.00 88.31 88 ILE A CA 1
ATOM 622 C C . ILE A 1 88 ? 16.075 -1.067 -12.457 1.00 88.31 88 ILE A C 1
ATOM 624 O O . ILE A 1 88 ? 17.114 -1.175 -13.100 1.00 88.31 88 ILE A O 1
ATOM 628 N N . SER A 1 89 ? 15.017 -0.428 -12.963 1.00 89.75 89 SER A N 1
ATOM 629 C CA . SER A 1 89 ? 15.011 0.143 -14.319 1.00 89.75 89 SER A CA 1
ATOM 630 C C . SER A 1 89 ? 16.020 1.277 -14.492 1.00 89.75 89 SER A C 1
ATOM 632 O O . SER A 1 89 ? 16.589 1.419 -15.571 1.00 89.75 89 SER A O 1
ATOM 634 N N . ILE A 1 90 ? 16.266 2.069 -13.443 1.00 90.88 90 ILE A N 1
ATOM 635 C CA . ILE A 1 90 ? 17.293 3.121 -13.465 1.00 90.88 90 ILE A CA 1
ATOM 636 C C . ILE A 1 90 ? 18.683 2.501 -13.619 1.00 90.88 90 ILE A C 1
ATOM 638 O O . ILE A 1 90 ? 19.483 2.988 -14.414 1.00 90.88 90 ILE A O 1
ATOM 642 N N . ASP A 1 91 ? 18.945 1.411 -12.903 1.00 91.69 91 ASP A N 1
ATOM 643 C CA . ASP A 1 91 ? 20.227 0.710 -12.966 1.00 91.69 91 ASP A CA 1
ATOM 644 C C . ASP A 1 91 ? 20.420 -0.058 -14.287 1.00 91.69 91 ASP A C 1
ATOM 646 O O . ASP A 1 91 ? 21.509 -0.080 -14.855 1.00 91.69 91 ASP A O 1
ATOM 650 N N . LEU A 1 92 ? 19.350 -0.635 -14.844 1.00 93.94 92 LEU A N 1
ATOM 651 C CA . LEU A 1 92 ? 19.413 -1.389 -16.101 1.00 93.94 92 LEU A CA 1
ATOM 652 C C . LEU A 1 92 ? 19.442 -0.505 -17.353 1.00 93.94 92 LEU A C 1
ATOM 654 O O . LEU A 1 92 ? 19.919 -0.955 -18.398 1.00 93.94 92 LEU A O 1
ATOM 658 N N . MET A 1 93 ? 18.946 0.735 -17.288 1.00 94.75 93 MET A N 1
ATOM 659 C CA . MET A 1 93 ? 18.862 1.623 -18.453 1.00 94.75 93 MET A CA 1
ATOM 660 C C . MET A 1 93 ? 20.221 1.816 -19.156 1.00 94.75 93 MET A C 1
ATOM 662 O O . MET A 1 93 ? 20.271 1.612 -20.372 1.00 94.75 93 MET A O 1
ATOM 666 N N . PRO A 1 94 ? 21.336 2.116 -18.457 1.00 94.75 94 PRO A N 1
ATOM 667 C CA . PRO A 1 94 ? 22.652 2.204 -19.089 1.00 94.75 94 PRO A CA 1
ATOM 668 C C . PRO A 1 94 ? 23.063 0.917 -19.814 1.00 94.75 94 PRO A C 1
ATOM 670 O O . PRO A 1 94 ? 23.559 0.977 -20.938 1.00 94.75 94 PRO A O 1
ATOM 673 N N . ALA A 1 95 ? 22.817 -0.251 -19.215 1.00 95.94 95 ALA A N 1
ATOM 674 C CA . ALA A 1 95 ? 23.165 -1.536 -19.815 1.00 95.94 95 ALA A CA 1
ATOM 675 C C . ALA A 1 95 ? 22.360 -1.806 -21.096 1.00 95.94 95 ALA A C 1
ATOM 677 O O . ALA A 1 95 ? 22.922 -2.237 -22.103 1.00 95.94 95 ALA A O 1
ATOM 678 N N . VAL A 1 96 ? 21.059 -1.501 -21.089 1.00 96.56 96 VAL A N 1
ATOM 679 C CA . VAL A 1 96 ? 20.190 -1.640 -22.267 1.00 96.56 96 VAL A CA 1
ATOM 680 C C . VAL A 1 96 ? 20.628 -0.697 -23.388 1.00 96.56 96 VAL A C 1
ATOM 682 O O . VAL A 1 96 ? 20.678 -1.110 -24.546 1.00 96.56 96 VAL A O 1
ATOM 685 N N . LEU A 1 97 ? 21.000 0.545 -23.067 1.00 96.56 97 LEU A N 1
ATOM 686 C CA . LEU A 1 97 ? 21.509 1.496 -24.058 1.00 96.56 97 LEU A CA 1
ATOM 687 C C . LEU A 1 97 ? 22.803 0.998 -24.709 1.00 96.56 97 LEU A C 1
ATOM 689 O O . LEU A 1 97 ? 22.922 1.035 -25.934 1.00 96.56 97 LEU A O 1
ATOM 693 N N . VAL A 1 98 ? 23.746 0.486 -23.913 1.00 97.44 98 VAL A N 1
ATOM 694 C CA . VAL A 1 98 ? 24.985 -0.111 -24.433 1.00 97.44 98 VAL A CA 1
ATOM 695 C C . VAL A 1 98 ? 24.680 -1.347 -25.276 1.00 97.44 98 VAL A C 1
ATOM 697 O O . VAL A 1 98 ? 25.250 -1.491 -26.352 1.00 97.44 98 VAL A O 1
ATOM 700 N N . LEU A 1 99 ? 23.747 -2.204 -24.855 1.00 97.75 99 LEU A N 1
ATOM 701 C CA . LEU A 1 99 ? 23.332 -3.375 -25.629 1.00 97.75 99 LEU A CA 1
ATOM 702 C C . LEU A 1 99 ? 22.780 -2.976 -27.005 1.00 97.75 99 LEU A C 1
ATOM 704 O O . LEU A 1 99 ? 23.212 -3.525 -28.019 1.00 97.75 99 LEU A O 1
ATOM 708 N N . ILE A 1 100 ? 21.870 -1.998 -27.053 1.00 97.56 100 ILE A N 1
ATOM 709 C CA . ILE A 1 100 ? 21.335 -1.457 -28.310 1.00 97.56 100 ILE A CA 1
ATOM 710 C C . ILE A 1 100 ? 22.478 -0.903 -29.166 1.00 97.56 100 ILE A C 1
ATOM 712 O O . ILE A 1 100 ? 22.577 -1.233 -30.348 1.00 97.56 100 ILE A O 1
ATOM 716 N N . LEU A 1 101 ? 23.376 -0.114 -28.570 1.00 97.19 101 LEU A N 1
ATOM 717 C CA . LEU A 1 101 ? 24.525 0.460 -29.265 1.00 97.19 101 LEU A CA 1
ATOM 718 C C . LEU A 1 101 ? 25.435 -0.622 -29.859 1.00 97.19 101 LEU A C 1
ATOM 720 O O . LEU A 1 101 ? 25.848 -0.497 -31.010 1.00 97.19 101 LEU A O 1
ATOM 724 N N . CYS A 1 102 ? 25.717 -1.688 -29.108 1.00 97.50 102 CYS A N 1
ATOM 725 C CA . CYS A 1 102 ? 26.499 -2.835 -29.560 1.00 97.50 102 CYS A CA 1
ATOM 726 C C . CYS A 1 102 ? 25.833 -3.545 -30.743 1.00 97.50 102 CYS A C 1
ATOM 728 O O . CYS A 1 102 ? 26.512 -3.857 -31.719 1.00 97.50 102 CYS A O 1
ATOM 730 N N . VAL A 1 103 ? 24.515 -3.767 -30.691 1.00 96.44 103 VAL A N 1
ATOM 731 C CA . VAL A 1 103 ? 23.757 -4.389 -31.791 1.00 96.44 103 VAL A CA 1
ATOM 732 C C . VAL A 1 103 ? 23.800 -3.518 -33.047 1.00 96.44 103 VAL A C 1
ATOM 734 O O . VAL A 1 103 ? 24.083 -4.023 -34.133 1.00 96.44 103 VAL A O 1
ATOM 737 N N . VAL A 1 104 ? 23.584 -2.208 -32.906 1.00 95.88 104 VAL A N 1
ATOM 738 C CA . VAL A 1 104 ? 23.647 -1.253 -34.023 1.00 95.88 104 VAL A CA 1
ATOM 739 C C . VAL A 1 104 ? 25.052 -1.208 -34.623 1.00 95.88 104 VAL A C 1
ATOM 741 O O . VAL A 1 104 ? 25.201 -1.322 -35.836 1.00 95.88 104 VAL A O 1
ATOM 744 N N . HIS A 1 105 ? 26.096 -1.122 -33.796 1.00 93.31 105 HIS A N 1
ATOM 745 C CA . HIS A 1 105 ? 27.480 -1.143 -34.275 1.00 93.31 105 HIS A CA 1
ATOM 746 C C . HIS A 1 105 ? 27.837 -2.462 -34.959 1.00 93.31 105 HIS A C 1
ATOM 748 O O . HIS A 1 105 ? 28.557 -2.453 -35.954 1.00 93.31 105 HIS A O 1
ATOM 754 N N . ALA A 1 106 ? 27.332 -3.595 -34.467 1.00 92.94 106 ALA A N 1
ATOM 755 C CA . ALA A 1 106 ? 27.529 -4.884 -35.118 1.00 92.94 106 ALA A CA 1
ATOM 756 C C . ALA A 1 106 ? 26.846 -4.934 -36.495 1.00 92.94 106 ALA A C 1
ATOM 758 O O . ALA A 1 106 ? 27.444 -5.438 -37.447 1.00 92.94 106 ALA A O 1
ATOM 759 N N . ALA A 1 107 ? 25.637 -4.377 -36.625 1.00 90.38 107 ALA A N 1
ATOM 760 C CA . ALA A 1 107 ? 24.934 -4.270 -37.902 1.00 90.38 107 ALA A CA 1
ATOM 761 C C . ALA A 1 107 ? 25.677 -3.352 -38.887 1.00 90.38 107 ALA A C 1
ATOM 763 O O . ALA A 1 107 ? 25.992 -3.782 -39.995 1.00 90.38 107 ALA A O 1
ATOM 764 N N . ILE A 1 108 ? 26.069 -2.150 -38.447 1.00 88.69 108 ILE A N 1
ATOM 765 C CA . ILE A 1 108 ? 26.854 -1.207 -39.258 1.00 88.69 108 ILE A CA 1
ATOM 766 C C . ILE A 1 108 ? 28.179 -1.833 -39.671 1.00 88.69 108 ILE A C 1
ATOM 768 O O . ILE A 1 108 ? 28.565 -1.728 -40.823 1.00 88.69 108 ILE A O 1
ATOM 772 N N . ARG A 1 109 ? 28.894 -2.513 -38.771 1.00 85.94 109 ARG A N 1
ATOM 773 C CA . ARG A 1 109 ? 30.170 -3.151 -39.113 1.00 85.94 109 ARG A CA 1
ATOM 774 C C . ARG A 1 109 ? 29.989 -4.291 -40.114 1.00 85.94 109 ARG A C 1
ATOM 776 O O . ARG A 1 109 ? 30.858 -4.491 -40.951 1.00 85.94 109 ARG A O 1
ATOM 783 N N . ARG A 1 110 ? 28.881 -5.030 -40.041 1.00 80.81 110 ARG A N 1
ATOM 784 C CA . ARG A 1 110 ? 28.542 -6.076 -41.015 1.00 80.81 110 ARG A CA 1
ATOM 785 C C . ARG A 1 110 ? 28.250 -5.490 -42.401 1.00 80.81 110 ARG A C 1
ATOM 787 O O . ARG A 1 110 ? 28.621 -6.103 -43.392 1.00 80.81 110 ARG A O 1
ATOM 794 N N . GLU A 1 111 ? 27.611 -4.327 -42.462 1.00 72.50 111 GLU A N 1
ATOM 795 C CA . GLU A 1 111 ? 27.217 -3.646 -43.708 1.00 72.50 111 GLU A CA 1
ATOM 796 C C . GLU A 1 111 ? 28.310 -2.721 -44.270 1.00 72.50 111 GLU A C 1
ATOM 798 O O . GLU A 1 111 ? 28.387 -2.503 -45.474 1.00 72.50 111 GLU A O 1
ATOM 803 N N . GLY A 1 112 ? 29.165 -2.196 -43.396 1.00 59.91 112 GLY A N 1
ATOM 804 C CA . GLY A 1 112 ? 30.273 -1.288 -43.679 1.00 59.91 112 GLY A CA 1
ATOM 805 C C . GLY A 1 112 ? 31.614 -1.990 -43.867 1.00 59.91 112 GLY A C 1
ATOM 806 O O . GLY A 1 112 ? 32.619 -1.318 -44.088 1.00 59.91 112 GLY A O 1
ATOM 807 N N . LEU A 1 113 ? 31.659 -3.329 -43.817 1.00 56.97 113 LEU A N 1
ATOM 808 C CA . LEU A 1 113 ? 32.692 -4.038 -44.563 1.00 56.97 113 LEU A CA 1
ATOM 809 C C . LEU A 1 113 ? 32.489 -3.632 -46.022 1.00 56.97 113 LEU A C 1
ATOM 811 O O . LEU A 1 113 ? 31.405 -3.887 -46.550 1.00 56.97 113 LEU A O 1
ATOM 815 N N . PRO A 1 114 ? 33.476 -3.009 -46.687 1.00 56.59 114 PRO A N 1
ATOM 816 C CA . PRO A 1 114 ? 33.392 -2.837 -48.115 1.00 56.59 114 PRO A CA 1
ATOM 817 C C . PRO A 1 114 ? 33.443 -4.249 -48.696 1.00 56.59 114 PRO A C 1
ATOM 819 O O . PRO A 1 114 ? 34.509 -4.793 -48.972 1.00 56.59 114 PRO A O 1
ATOM 822 N N . ALA A 1 115 ? 32.275 -4.865 -48.900 1.00 56.34 115 ALA A N 1
ATOM 823 C CA . ALA A 1 115 ? 32.095 -5.660 -50.091 1.00 56.34 115 ALA A CA 1
ATOM 824 C C . ALA A 1 115 ? 32.524 -4.691 -51.179 1.00 56.34 115 ALA A C 1
ATOM 826 O O . ALA A 1 115 ? 31.835 -3.692 -51.375 1.00 56.34 115 ALA A O 1
ATOM 827 N N . VAL A 1 116 ? 33.731 -4.874 -51.726 1.00 57.38 116 VAL A N 1
ATOM 828 C CA . VAL A 1 116 ? 34.227 -4.099 -52.859 1.00 57.38 116 VAL A CA 1
ATOM 829 C C . VAL A 1 116 ? 33.081 -4.134 -53.846 1.00 57.38 116 VAL A C 1
ATOM 831 O O . VAL A 1 116 ? 32.778 -5.185 -54.412 1.00 57.38 116 VAL A O 1
ATOM 834 N N . SER A 1 117 ? 32.313 -3.046 -53.875 1.00 57.88 117 SER A N 1
ATOM 835 C CA . SER A 1 117 ? 30.974 -3.083 -54.432 1.00 57.88 117 SER A CA 1
ATOM 836 C C . SER A 1 117 ? 31.222 -2.914 -55.907 1.00 57.88 117 SER A C 1
ATOM 838 O O . SER A 1 117 ? 31.220 -1.803 -56.425 1.00 57.88 117 SER A O 1
ATOM 840 N N . ALA A 1 118 ? 31.541 -4.028 -56.565 1.00 59.31 118 ALA A N 1
ATOM 841 C CA . ALA A 1 118 ? 31.764 -4.090 -57.999 1.00 59.31 118 ALA A CA 1
ATOM 842 C C . ALA A 1 118 ? 30.578 -3.466 -58.757 1.00 59.31 118 ALA A C 1
ATOM 844 O O . ALA A 1 118 ? 30.739 -2.965 -59.862 1.00 59.31 118 ALA A O 1
ATOM 845 N N . SER A 1 119 ? 29.406 -3.431 -58.117 1.00 61.75 119 SER A N 1
ATOM 846 C CA . SER A 1 119 ? 28.175 -2.777 -58.551 1.00 61.75 119 SER A CA 1
ATOM 847 C C . SER A 1 119 ? 28.198 -1.241 -58.596 1.00 61.75 119 SER A C 1
ATOM 849 O O . SER A 1 119 ? 27.352 -0.683 -59.283 1.00 61.75 119 SER A O 1
ATOM 851 N N . ASN A 1 120 ? 29.124 -0.553 -57.915 1.00 67.88 120 ASN A N 1
ATOM 852 C CA . ASN A 1 120 ? 29.201 0.920 -57.881 1.00 67.88 120 ASN A CA 1
ATOM 853 C C . ASN A 1 120 ? 30.451 1.489 -58.573 1.00 67.88 120 ASN A C 1
ATOM 855 O O . ASN A 1 120 ? 30.704 2.689 -58.479 1.00 67.88 120 ASN A O 1
ATOM 859 N N . LEU A 1 121 ? 31.245 0.655 -59.251 1.00 76.56 121 LEU A N 1
ATOM 860 C CA . LEU A 1 121 ? 32.376 1.139 -60.039 1.00 76.56 121 LEU A CA 1
ATOM 861 C C . LEU A 1 121 ? 31.861 1.891 -61.265 1.00 76.56 121 LEU A C 1
ATOM 863 O O . LEU A 1 121 ? 31.117 1.339 -62.079 1.00 76.56 121 LEU A O 1
ATOM 867 N N . THR A 1 122 ? 32.270 3.149 -61.418 1.00 84.31 122 THR A N 1
ATOM 868 C CA . THR A 1 122 ? 31.980 3.889 -62.645 1.00 84.31 122 THR A CA 1
ATOM 869 C C . THR A 1 122 ? 32.909 3.421 -63.767 1.00 84.31 122 THR A C 1
ATOM 871 O O . THR A 1 122 ? 33.992 2.882 -63.530 1.00 84.31 122 THR A O 1
ATOM 874 N N . ALA A 1 123 ? 32.518 3.654 -65.023 1.00 85.44 123 ALA A N 1
ATOM 875 C CA . ALA A 1 123 ? 33.392 3.362 -66.161 1.00 85.44 123 ALA A CA 1
ATOM 876 C C . ALA A 1 123 ? 34.732 4.120 -66.070 1.00 85.44 123 ALA A C 1
ATOM 878 O O . ALA A 1 123 ? 35.760 3.597 -66.496 1.00 85.44 123 ALA A O 1
ATOM 879 N N . GLY A 1 124 ? 34.730 5.322 -65.478 1.00 87.56 124 GLY A N 1
ATOM 880 C CA . GLY A 1 124 ? 35.944 6.098 -65.221 1.00 87.56 124 GLY A CA 1
ATOM 881 C C . GLY A 1 124 ? 36.883 5.399 -64.238 1.00 87.56 124 GLY A C 1
ATOM 882 O O . GLY A 1 124 ? 38.076 5.294 -64.515 1.00 87.56 124 GLY A O 1
ATOM 883 N N . ASP A 1 125 ? 36.338 4.841 -63.156 1.00 87.06 125 ASP A N 1
ATOM 884 C CA . ASP A 1 125 ? 37.120 4.099 -62.159 1.00 87.06 125 ASP A CA 1
ATOM 885 C C . ASP A 1 125 ? 37.728 2.824 -62.752 1.00 87.06 125 ASP A C 1
ATOM 887 O O . ASP A 1 125 ? 38.874 2.492 -62.460 1.00 87.06 125 ASP A O 1
ATOM 891 N N . LEU A 1 126 ? 37.000 2.131 -63.637 1.00 86.81 126 LEU A N 1
ATOM 892 C CA . LEU A 1 126 ? 37.519 0.955 -64.340 1.00 86.81 126 LEU A CA 1
ATOM 893 C C . LEU A 1 126 ? 38.673 1.327 -65.282 1.00 86.81 126 LEU A C 1
ATOM 895 O O . LEU A 1 126 ? 39.687 0.635 -65.320 1.00 86.81 126 LEU A O 1
ATOM 899 N N . VAL A 1 127 ? 38.542 2.424 -66.035 1.00 90.06 127 VAL A N 1
ATOM 900 C CA . VAL A 1 127 ? 39.605 2.901 -66.933 1.00 90.06 127 VAL A CA 1
ATOM 901 C C . VAL A 1 127 ? 40.840 3.317 -66.135 1.00 90.06 127 VAL A C 1
ATOM 903 O O . VAL A 1 127 ? 41.946 2.922 -66.500 1.00 90.06 127 VAL A O 1
ATOM 906 N N . ALA A 1 128 ? 40.663 4.045 -65.031 1.00 90.75 128 ALA A N 1
ATOM 907 C CA . ALA A 1 128 ? 41.757 4.415 -64.137 1.00 90.75 128 ALA A CA 1
ATOM 908 C C . ALA A 1 128 ? 42.429 3.174 -63.524 1.00 90.75 128 ALA A C 1
ATOM 910 O O . ALA A 1 128 ? 43.653 3.060 -63.543 1.00 90.75 128 ALA A O 1
ATOM 911 N N . ALA A 1 129 ? 41.646 2.194 -63.063 1.00 90.44 129 ALA A N 1
ATOM 912 C CA . ALA A 1 129 ? 42.172 0.938 -62.534 1.00 90.44 129 ALA A CA 1
ATOM 913 C C . ALA A 1 129 ? 42.960 0.143 -63.590 1.00 90.44 129 ALA A C 1
ATOM 915 O O . ALA A 1 129 ? 44.021 -0.397 -63.286 1.00 90.44 129 ALA A O 1
ATOM 916 N N . LEU A 1 130 ? 42.484 0.101 -64.840 1.00 92.56 130 LEU A N 1
ATOM 917 C CA . LEU A 1 130 ? 43.189 -0.551 -65.948 1.00 92.56 130 LEU A CA 1
ATOM 918 C C . LEU A 1 130 ? 44.480 0.181 -66.341 1.00 92.56 130 LEU A C 1
ATOM 920 O O . LEU A 1 130 ? 45.439 -0.474 -66.743 1.00 92.56 130 LEU A O 1
ATOM 924 N N . GLN A 1 131 ? 44.528 1.512 -66.232 1.00 93.38 131 GLN A N 1
ATOM 925 C CA . GLN A 1 131 ? 45.757 2.284 -66.451 1.00 93.38 131 GLN A CA 1
ATOM 926 C C . GLN A 1 131 ? 46.798 1.966 -65.380 1.00 93.38 131 GLN A C 1
ATOM 928 O O . GLN A 1 131 ? 47.910 1.572 -65.721 1.00 93.38 131 GLN A O 1
ATOM 933 N N . VAL A 1 132 ? 46.404 2.014 -64.105 1.00 94.25 132 VAL A N 1
ATOM 934 C CA . VAL A 1 132 ? 47.282 1.650 -62.984 1.00 94.25 132 VAL A CA 1
ATOM 935 C C . VAL A 1 132 ? 47.761 0.201 -63.114 1.00 94.25 132 VAL A C 1
ATOM 937 O O . VAL A 1 132 ? 48.938 -0.077 -62.910 1.00 94.25 132 VAL A O 1
ATOM 940 N N . ALA A 1 133 ? 46.890 -0.730 -63.516 1.00 92.12 133 ALA A N 1
ATOM 941 C CA . ALA A 1 133 ? 47.279 -2.123 -63.733 1.00 92.12 133 ALA A CA 1
ATOM 942 C C . ALA A 1 133 ? 48.359 -2.269 -64.822 1.00 92.12 133 ALA A C 1
ATOM 944 O O . ALA A 1 133 ? 49.332 -2.995 -64.622 1.00 92.12 133 ALA A O 1
ATOM 945 N N . ARG A 1 134 ? 48.236 -1.541 -65.941 1.00 92.81 134 ARG A N 1
ATOM 946 C CA . ARG A 1 134 ? 49.249 -1.538 -67.010 1.00 92.81 134 ARG A CA 1
ATOM 947 C C . ARG A 1 134 ? 50.563 -0.917 -66.559 1.00 92.81 134 ARG A C 1
ATOM 949 O O . ARG A 1 134 ? 51.610 -1.484 -66.839 1.00 92.81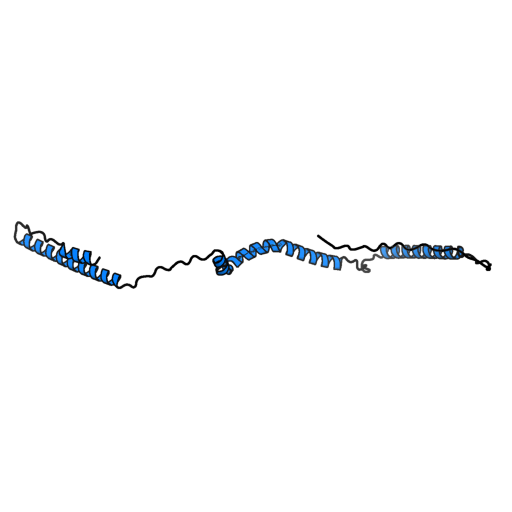 134 ARG A O 1
ATOM 956 N N . GLU A 1 135 ? 50.514 0.195 -65.830 1.00 92.00 135 GLU A N 1
ATOM 957 C CA . GLU A 1 135 ? 51.713 0.836 -65.276 1.00 92.00 135 GLU A CA 1
ATOM 958 C C . GLU A 1 135 ? 52.463 -0.099 -64.322 1.00 92.00 135 GLU A C 1
ATOM 960 O O . GLU A 1 135 ? 53.688 -0.192 -64.380 1.00 92.00 135 GLU A O 1
ATOM 965 N N . VAL A 1 136 ? 51.738 -0.844 -63.482 1.00 94.06 136 VAL A N 1
ATOM 966 C CA . VAL A 1 136 ? 52.319 -1.850 -62.582 1.00 94.06 136 VAL A CA 1
ATOM 967 C C . VAL A 1 136 ? 52.926 -3.012 -63.371 1.00 94.06 136 VAL A C 1
ATOM 969 O O . VAL A 1 136 ? 54.025 -3.457 -63.046 1.00 94.06 136 VAL A O 1
ATOM 972 N N . GLU A 1 137 ? 52.254 -3.502 -64.415 1.00 91.81 137 GLU A N 1
ATOM 973 C CA . GLU A 1 137 ? 52.798 -4.543 -65.298 1.00 91.81 137 GLU A CA 1
ATOM 974 C C . GLU A 1 137 ? 54.043 -4.076 -66.059 1.00 91.81 137 GLU A C 1
ATOM 976 O O . GLU A 1 137 ? 55.000 -4.838 -66.193 1.00 91.81 137 GLU A O 1
ATOM 981 N N . ASP A 1 138 ? 54.046 -2.837 -66.548 1.00 92.69 138 ASP A N 1
ATOM 982 C CA . ASP A 1 138 ? 55.184 -2.224 -67.230 1.00 92.69 138 ASP A CA 1
ATOM 983 C C . ASP A 1 138 ? 56.361 -2.043 -66.267 1.00 92.69 138 ASP A C 1
ATOM 985 O O . ASP A 1 138 ? 57.488 -2.419 -66.594 1.00 92.69 138 ASP A O 1
ATOM 989 N N . ALA A 1 139 ? 56.101 -1.544 -65.055 1.00 89.50 139 ALA A N 1
ATOM 990 C CA . ALA A 1 139 ? 57.101 -1.415 -64.001 1.00 89.50 139 ALA A CA 1
ATOM 991 C C . ALA A 1 139 ? 57.666 -2.779 -63.585 1.00 89.50 139 ALA A C 1
ATOM 993 O O . ALA A 1 139 ? 58.876 -2.910 -63.403 1.00 89.50 139 ALA A O 1
ATOM 994 N N . ARG A 1 140 ? 56.817 -3.809 -63.493 1.00 89.38 140 ARG A N 1
ATOM 995 C CA . ARG A 1 140 ? 57.243 -5.180 -63.203 1.00 89.38 140 ARG A CA 1
ATOM 996 C C . ARG A 1 140 ? 58.089 -5.755 -64.334 1.00 89.38 140 ARG A C 1
ATOM 998 O O . ARG A 1 140 ? 59.175 -6.243 -64.067 1.00 89.38 140 ARG A O 1
ATOM 1005 N N . ARG A 1 141 ? 57.667 -5.624 -65.595 1.00 88.62 141 ARG A N 1
ATOM 1006 C CA . ARG A 1 141 ? 58.468 -6.055 -66.754 1.00 88.62 141 ARG A CA 1
ATOM 1007 C C . ARG A 1 141 ? 59.805 -5.324 -66.840 1.00 88.62 141 ARG A C 1
ATOM 1009 O O . ARG A 1 141 ? 60.804 -5.934 -67.205 1.00 88.62 141 ARG A O 1
ATOM 1016 N N . ALA A 1 142 ? 59.844 -4.036 -66.507 1.00 85.69 142 ALA A N 1
ATOM 1017 C CA . ALA A 1 142 ? 61.085 -3.271 -66.450 1.00 85.69 142 ALA A CA 1
ATOM 1018 C C . ALA A 1 142 ? 61.994 -3.728 -65.297 1.00 85.69 142 ALA A C 1
ATOM 1020 O O . ALA A 1 142 ? 63.210 -3.788 -65.475 1.00 85.69 142 ALA A O 1
ATOM 1021 N N . ALA A 1 143 ? 61.421 -4.069 -64.138 1.00 84.31 143 ALA A N 1
ATOM 1022 C CA . ALA A 1 143 ? 62.153 -4.658 -63.021 1.00 84.31 143 ALA A CA 1
ATOM 1023 C C . ALA A 1 143 ? 62.710 -6.042 -63.389 1.00 84.31 143 ALA A C 1
ATOM 1025 O O . ALA A 1 143 ? 63.909 -6.248 -63.235 1.00 84.31 143 ALA A O 1
ATOM 1026 N N . ASP A 1 144 ? 61.897 -6.918 -63.981 1.00 84.44 144 ASP A N 1
ATOM 1027 C CA . ASP A 1 144 ? 62.305 -8.248 -64.445 1.00 84.44 144 ASP A CA 1
ATOM 1028 C C . ASP A 1 144 ? 63.400 -8.142 -65.528 1.00 84.44 144 ASP A C 1
ATOM 1030 O O . ASP A 1 144 ? 64.410 -8.835 -65.477 1.00 84.44 144 ASP A O 1
ATOM 1034 N N . ALA A 1 145 ? 63.272 -7.221 -66.492 1.00 76.25 145 ALA A N 1
ATOM 1035 C CA . ALA A 1 145 ? 64.300 -6.986 -67.512 1.00 76.25 145 ALA A CA 1
ATOM 1036 C C . ALA A 1 145 ? 65.603 -6.427 -66.920 1.00 76.25 145 ALA A C 1
ATOM 1038 O O . ALA A 1 145 ? 66.695 -6.744 -67.396 1.00 76.25 145 ALA A O 1
ATOM 1039 N N . ARG A 1 146 ? 65.501 -5.600 -65.874 1.00 72.38 146 ARG A N 1
ATOM 1040 C CA . ARG A 1 146 ? 66.655 -5.096 -65.128 1.00 72.38 146 ARG A CA 1
ATOM 1041 C C . ARG A 1 146 ? 67.310 -6.206 -64.310 1.00 72.38 146 ARG A C 1
ATOM 1043 O O . ARG A 1 146 ? 68.532 -6.245 -64.265 1.00 72.38 146 ARG A O 1
ATOM 1050 N N . GLU A 1 147 ? 66.533 -7.110 -63.726 1.00 68.94 147 GLU A N 1
ATOM 1051 C CA . GLU A 1 147 ? 67.014 -8.297 -63.014 1.00 68.94 147 GLU A CA 1
ATOM 1052 C C . GLU A 1 147 ? 67.720 -9.274 -63.966 1.00 68.94 147 GLU A C 1
ATOM 1054 O O . GLU A 1 147 ? 68.837 -9.683 -63.679 1.00 68.94 147 GLU A O 1
ATOM 1059 N N . VAL A 1 148 ? 67.172 -9.526 -65.160 1.00 67.12 148 VAL A N 1
ATOM 1060 C CA . VAL A 1 148 ? 67.830 -10.321 -66.217 1.00 67.12 148 VAL A CA 1
ATOM 1061 C C . VAL A 1 148 ? 69.110 -9.650 -66.734 1.00 67.12 148 VAL A C 1
ATOM 1063 O O . VAL A 1 148 ? 70.085 -10.327 -67.047 1.00 67.12 148 VAL A O 1
ATOM 1066 N N . ALA A 1 149 ? 69.155 -8.316 -66.806 1.00 63.12 149 ALA A N 1
ATOM 1067 C CA . ALA A 1 149 ? 70.374 -7.584 -67.167 1.00 63.12 149 ALA A CA 1
ATOM 1068 C C . ALA A 1 149 ? 71.429 -7.565 -66.042 1.00 63.12 149 ALA A C 1
ATOM 1070 O O . ALA A 1 149 ? 72.612 -7.355 -66.314 1.00 63.12 149 ALA A O 1
ATOM 1071 N N . LEU A 1 150 ? 71.001 -7.760 -64.791 1.00 62.44 150 LEU A N 1
ATOM 1072 C 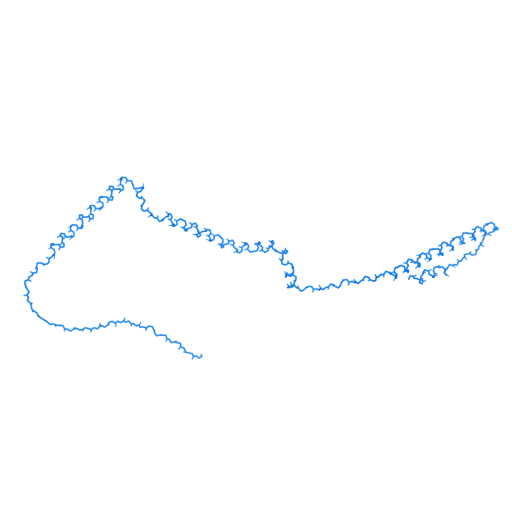CA . LEU A 1 150 ? 71.844 -7.876 -63.601 1.00 62.44 150 LEU A CA 1
ATOM 1073 C C . LEU A 1 150 ? 72.153 -9.333 -63.227 1.00 62.44 150 LEU A C 1
ATOM 1075 O O . LEU A 1 150 ? 72.945 -9.532 -62.303 1.00 62.44 150 LEU A O 1
ATOM 1079 N N . GLU A 1 151 ? 71.604 -10.335 -63.933 1.00 51.44 151 GLU A N 1
ATOM 1080 C CA . GLU A 1 151 ? 72.020 -11.726 -63.756 1.00 51.44 151 GLU A CA 1
ATOM 1081 C C . GLU A 1 151 ? 73.535 -11.816 -64.006 1.00 51.44 151 GLU A C 1
ATOM 1083 O O . GLU A 1 151 ? 74.020 -11.498 -65.102 1.00 51.44 151 GLU A O 1
ATOM 1088 N N . PRO A 1 152 ? 74.325 -12.234 -63.001 1.00 54.75 152 PRO A N 1
ATOM 1089 C CA . PRO A 1 152 ? 75.753 -12.363 -63.174 1.00 54.75 152 PRO A CA 1
ATOM 1090 C C . PRO A 1 152 ? 76.005 -13.518 -64.138 1.00 54.75 152 PRO A C 1
ATOM 1092 O O . PRO A 1 152 ? 75.718 -14.675 -63.835 1.00 54.75 152 PRO A O 1
ATOM 1095 N N . ARG A 1 153 ? 76.602 -13.219 -65.296 1.00 55.66 153 ARG A N 1
ATOM 1096 C CA . ARG A 1 153 ? 77.195 -14.239 -66.164 1.00 55.66 153 ARG A CA 1
ATOM 1097 C C . ARG A 1 153 ? 78.252 -14.985 -65.347 1.00 55.66 153 ARG A C 1
ATOM 1099 O O . ARG A 1 153 ? 79.345 -14.458 -65.150 1.00 55.66 153 ARG A O 1
ATOM 1106 N N . MET A 1 154 ? 77.914 -16.175 -64.846 1.00 46.88 154 MET A N 1
ATOM 1107 C CA . MET A 1 154 ? 78.830 -17.017 -64.074 1.00 46.88 154 MET A CA 1
ATOM 1108 C C . MET A 1 154 ? 80.136 -17.232 -64.859 1.00 46.88 154 MET A C 1
ATOM 1110 O O . MET A 1 154 ? 80.090 -17.777 -65.967 1.00 46.88 154 MET A O 1
ATOM 1114 N N . PRO A 1 155 ? 81.304 -16.849 -64.317 1.00 54.56 155 PRO A N 1
ATOM 1115 C CA . PRO A 1 155 ? 82.573 -17.375 -64.793 1.00 54.56 155 PRO A CA 1
ATOM 1116 C C . PRO A 1 155 ? 82.755 -18.824 -64.291 1.00 54.56 155 PRO A C 1
ATOM 1118 O O . PRO A 1 155 ? 82.174 -19.197 -63.267 1.00 54.56 155 PRO A O 1
ATOM 1121 N N . PRO A 1 156 ? 83.529 -19.671 -64.998 1.00 44.66 156 PRO A N 1
ATOM 1122 C CA . PRO A 1 156 ? 83.762 -21.047 -64.575 1.00 44.66 156 PRO A CA 1
ATOM 1123 C C . PRO A 1 156 ? 84.542 -21.108 -63.252 1.00 44.66 156 PRO A C 1
ATOM 1125 O O . PRO A 1 156 ? 85.343 -20.231 -62.934 1.00 44.66 156 PRO A O 1
ATOM 1128 N N . ALA A 1 157 ? 84.255 -22.165 -62.494 1.00 48.38 157 ALA A N 1
ATOM 1129 C CA . ALA A 1 157 ? 84.653 -22.408 -61.112 1.00 48.38 157 ALA A CA 1
ATOM 1130 C C . ALA A 1 157 ? 86.173 -22.449 -60.858 1.00 48.38 157 ALA A C 1
ATOM 1132 O O . ALA A 1 157 ? 86.923 -23.020 -61.648 1.00 48.38 157 ALA A O 1
ATOM 1133 N N . ALA A 1 158 ? 86.586 -21.951 -59.684 1.00 38.84 158 ALA A N 1
ATOM 1134 C CA . ALA A 1 158 ? 87.878 -22.238 -59.056 1.00 38.84 158 ALA A CA 1
ATOM 1135 C C . ALA A 1 158 ? 87.756 -22.260 -57.507 1.00 38.84 158 ALA A C 1
ATOM 1137 O O . ALA A 1 158 ? 87.764 -21.229 -56.847 1.00 38.84 158 ALA A O 1
ATOM 1138 N N . GLU A 1 159 ? 87.497 -23.462 -56.982 1.00 38.78 159 GLU A N 1
ATOM 1139 C CA . GLU A 1 159 ? 88.156 -24.188 -55.870 1.00 38.78 159 GLU A CA 1
ATOM 1140 C C . GLU A 1 159 ? 88.685 -23.477 -54.575 1.00 38.78 159 GLU A C 1
ATOM 1142 O O . GLU A 1 159 ? 89.696 -22.786 -54.606 1.00 38.78 159 GLU A O 1
ATOM 1147 N N . THR A 1 160 ? 88.073 -23.854 -53.418 1.00 40.16 160 THR A N 1
ATOM 1148 C CA . THR A 1 160 ? 88.560 -24.001 -51.991 1.00 40.16 160 THR A CA 1
ATOM 1149 C C . THR A 1 160 ? 89.163 -22.812 -51.203 1.00 40.16 160 THR A C 1
ATOM 1151 O O . THR A 1 160 ? 89.896 -22.023 -51.769 1.00 40.16 160 THR A O 1
ATOM 1154 N N . ALA A 1 161 ? 89.065 -22.629 -49.866 1.00 43.84 161 ALA A N 1
ATOM 1155 C CA . ALA A 1 161 ? 88.394 -23.194 -48.659 1.00 43.84 161 ALA A CA 1
ATOM 1156 C C . ALA A 1 161 ? 88.751 -22.249 -47.435 1.00 43.84 161 ALA A C 1
ATOM 1158 O O . ALA A 1 161 ? 89.391 -21.229 -47.677 1.00 43.84 161 ALA A O 1
ATOM 1159 N N . PRO A 1 162 ? 88.539 -22.576 -46.130 1.00 53.00 162 PRO A N 1
ATOM 1160 C CA . PRO A 1 162 ? 87.327 -22.487 -45.281 1.00 53.00 162 PRO A CA 1
ATOM 1161 C C . PRO A 1 162 ? 87.470 -21.543 -44.017 1.00 53.00 162 PRO A C 1
ATOM 1163 O O . PRO A 1 162 ? 88.492 -20.869 -43.890 1.00 53.00 162 PRO A O 1
ATOM 1166 N N . PRO A 1 163 ? 86.475 -21.454 -43.083 1.00 58.47 163 PRO A N 1
ATOM 1167 C CA . PRO A 1 163 ? 86.308 -20.363 -42.087 1.00 58.47 163 PRO A CA 1
ATOM 1168 C C . PRO A 1 163 ? 86.501 -20.771 -40.595 1.00 58.47 163 PRO A C 1
ATOM 1170 O O . PRO A 1 163 ? 86.733 -21.944 -40.309 1.00 58.47 163 PRO A O 1
ATOM 1173 N N . PRO A 1 164 ? 86.309 -19.839 -39.629 1.00 49.97 164 PRO A N 1
ATOM 1174 C CA . PRO A 1 164 ? 85.764 -20.178 -38.294 1.00 49.97 164 PRO A CA 1
ATOM 1175 C C . PRO A 1 164 ? 84.611 -19.227 -37.857 1.00 49.97 164 PRO A C 1
ATOM 1177 O O . PRO A 1 164 ? 84.725 -18.013 -37.982 1.00 49.97 164 PRO A O 1
ATOM 1180 N N . THR A 1 165 ? 83.386 -19.716 -37.603 1.00 39.84 165 THR A N 1
ATOM 1181 C CA . THR A 1 165 ? 82.757 -20.228 -36.346 1.00 39.84 165 THR A CA 1
ATOM 1182 C C . THR A 1 165 ? 82.216 -19.193 -35.336 1.00 39.84 165 THR A C 1
ATOM 1184 O O . THR A 1 165 ? 82.982 -18.539 -34.645 1.00 39.84 165 THR A O 1
ATOM 1187 N N . ALA A 1 166 ? 80.874 -19.190 -35.234 1.00 45.50 166 ALA A N 1
ATOM 1188 C CA . ALA A 1 166 ? 79.987 -19.254 -34.052 1.00 45.50 166 ALA A CA 1
ATOM 1189 C C . ALA A 1 166 ? 80.073 -18.241 -32.882 1.00 45.50 166 ALA A C 1
ATOM 1191 O O . ALA A 1 166 ? 81.076 -18.167 -32.185 1.00 45.50 166 ALA A O 1
ATOM 1192 N N . ALA A 1 167 ? 78.925 -17.609 -32.586 1.00 44.28 167 ALA A N 1
ATOM 1193 C CA . ALA A 1 167 ? 78.383 -17.339 -31.239 1.00 44.28 167 ALA A CA 1
ATOM 1194 C C . ALA A 1 167 ? 76.903 -16.905 -31.403 1.00 44.28 167 ALA A C 1
ATOM 1196 O O . ALA A 1 167 ? 76.622 -15.894 -32.037 1.00 44.28 167 ALA A O 1
ATOM 1197 N N . GLU A 1 168 ? 75.941 -17.801 -31.179 1.00 46.41 168 GLU A N 1
ATOM 1198 C CA . GLU A 1 168 ? 75.188 -17.973 -29.919 1.00 46.41 168 GLU A CA 1
ATOM 1199 C C . GLU A 1 168 ? 74.107 -16.899 -29.663 1.00 46.41 168 GLU A C 1
ATOM 1201 O O . GLU A 1 168 ? 74.318 -15.834 -29.092 1.00 46.41 168 GLU A O 1
ATOM 1206 N N . GLU A 1 169 ? 72.923 -17.241 -30.174 1.00 44.69 169 GLU A N 1
ATOM 1207 C CA . GLU A 1 169 ? 71.589 -17.174 -29.565 1.00 44.69 169 GLU A CA 1
ATOM 1208 C C . GLU A 1 169 ? 71.517 -16.685 -28.099 1.00 44.69 169 GLU A C 1
ATOM 1210 O O . GLU A 1 169 ? 72.051 -17.306 -27.184 1.00 44.69 169 GLU A O 1
ATOM 1215 N N . ASN A 1 170 ? 70.787 -15.590 -27.861 1.00 41.44 170 ASN A N 1
ATOM 1216 C CA . ASN A 1 170 ? 70.563 -15.014 -26.533 1.00 41.44 170 ASN A CA 1
ATOM 1217 C C . ASN A 1 170 ? 69.049 -14.975 -26.253 1.00 41.44 170 ASN A C 1
ATOM 1219 O O . ASN A 1 170 ? 68.355 -14.043 -26.661 1.00 41.44 170 ASN A O 1
ATOM 1223 N N . VAL A 1 171 ? 68.523 -16.017 -25.600 1.00 44.97 171 VAL A N 1
ATOM 1224 C CA . VAL A 1 171 ? 67.140 -16.071 -25.095 1.00 44.97 171 VAL A CA 1
ATOM 1225 C C . VAL A 1 171 ? 67.187 -16.211 -23.577 1.00 44.97 171 VAL A C 1
ATOM 1227 O O . VAL A 1 171 ? 67.412 -17.291 -23.035 1.00 44.97 171 VAL A O 1
ATOM 1230 N N . THR A 1 172 ? 66.953 -15.112 -22.865 1.00 46.03 172 THR A N 1
ATOM 1231 C CA . THR A 1 172 ? 66.806 -15.123 -21.408 1.00 46.03 172 THR A CA 1
ATOM 1232 C C . THR A 1 172 ? 65.400 -15.604 -21.043 1.00 46.03 172 THR A C 1
ATOM 1234 O O . THR A 1 172 ? 64.410 -14.923 -21.302 1.00 46.03 172 THR A O 1
ATOM 1237 N N . SER A 1 173 ? 65.302 -16.784 -20.428 1.00 46.56 173 SER A N 1
ATOM 1238 C CA . SER A 1 173 ? 64.064 -17.279 -19.811 1.00 46.56 173 SER A CA 1
ATOM 1239 C C . SER A 1 173 ? 63.790 -16.560 -18.483 1.00 46.56 173 SER A C 1
ATOM 1241 O O . SER A 1 173 ? 64.693 -16.383 -17.665 1.00 46.56 173 SER A O 1
ATOM 1243 N N . PHE A 1 174 ? 62.535 -16.165 -18.249 1.00 40.91 174 PHE A N 1
ATOM 1244 C CA . PHE A 1 174 ? 62.078 -15.558 -16.996 1.00 40.91 174 PHE A CA 1
ATOM 1245 C C . PHE A 1 174 ? 62.120 -16.570 -15.839 1.00 40.91 174 PHE A C 1
ATOM 1247 O O . PHE A 1 174 ? 61.426 -17.586 -15.866 1.00 40.91 174 PHE A O 1
ATOM 1254 N N . SER A 1 175 ? 62.901 -16.271 -14.796 1.00 48.44 175 SER A N 1
ATOM 1255 C CA . SER A 1 175 ? 62.917 -17.036 -13.545 1.00 48.44 175 SER A CA 1
ATOM 1256 C C . SER A 1 175 ? 61.782 -16.581 -12.623 1.00 48.44 175 SER A C 1
ATOM 1258 O O . SER A 1 175 ? 61.722 -15.427 -12.198 1.00 48.44 175 SER A O 1
ATOM 1260 N N . SER A 1 176 ? 60.872 -17.509 -12.331 1.00 48.91 176 SER A N 1
ATOM 1261 C CA . SER A 1 176 ? 59.838 -17.401 -11.303 1.00 48.91 176 SER A CA 1
ATOM 1262 C C . SER A 1 176 ? 60.450 -17.716 -9.937 1.00 48.91 176 SER A C 1
ATOM 1264 O O . SER A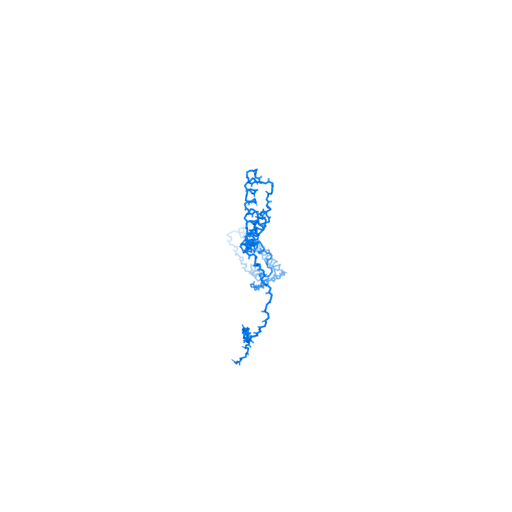 1 176 ? 60.986 -18.806 -9.749 1.00 48.91 176 SER A O 1
ATOM 1266 N N . ALA A 1 177 ? 60.316 -16.817 -8.960 1.00 54.12 177 ALA A N 1
ATOM 1267 C CA . ALA A 1 177 ? 60.623 -17.117 -7.564 1.00 54.12 177 ALA A CA 1
ATOM 1268 C C . ALA A 1 177 ? 59.480 -16.658 -6.649 1.00 54.12 177 ALA A C 1
ATOM 1270 O O . ALA A 1 177 ? 59.313 -15.485 -6.326 1.00 54.12 177 ALA A O 1
ATOM 1271 N N . ARG A 1 178 ? 58.685 -17.652 -6.251 1.00 50.34 178 ARG A N 1
ATOM 1272 C CA . ARG A 1 178 ? 57.847 -17.695 -5.051 1.00 50.34 178 ARG A CA 1
ATOM 1273 C C . ARG A 1 178 ? 58.744 -17.994 -3.839 1.00 50.34 178 ARG A C 1
ATOM 1275 O O . ARG A 1 178 ? 59.742 -18.692 -4.006 1.00 50.34 178 ARG A O 1
ATOM 1282 N N . THR A 1 179 ? 58.271 -17.606 -2.647 1.00 45.12 179 THR A N 1
ATOM 1283 C CA . THR A 1 179 ? 58.731 -17.941 -1.270 1.00 45.12 179 THR A CA 1
ATOM 1284 C C . THR A 1 179 ? 59.426 -16.742 -0.618 1.00 45.12 179 THR A C 1
ATOM 1286 O O . THR A 1 179 ? 60.395 -16.239 -1.156 1.00 45.12 179 THR A O 1
ATOM 1289 N N . GLY A 1 180 ? 59.011 -16.185 0.516 1.00 51.59 180 GLY A N 1
ATOM 1290 C CA . GLY A 1 180 ? 58.070 -16.616 1.542 1.00 51.59 180 GLY A CA 1
ATOM 1291 C C . GLY A 1 180 ? 58.690 -16.299 2.903 1.00 51.59 180 GLY A C 1
ATOM 1292 O O . GLY A 1 180 ? 59.695 -16.913 3.247 1.00 51.59 180 GLY A O 1
ATOM 1293 N N . LYS A 1 181 ? 58.111 -15.352 3.646 1.00 40.41 181 LYS A N 1
ATOM 1294 C CA . LYS A 1 181 ? 57.950 -15.376 5.106 1.00 40.41 181 LYS A CA 1
ATOM 1295 C C . LYS A 1 181 ? 57.044 -14.235 5.541 1.00 40.41 181 LYS A C 1
ATOM 1297 O O . LYS A 1 181 ? 57.219 -13.130 4.985 1.00 40.41 181 LYS A O 1
#

Foldseek 3Di:
DLVVLVCQLVVDDQDQQDDPDPVSSVVSVVVSVVVSVVSNVVSVVVNVVVVVVVPDPDDDPPPDDDDDPVRCCVVCVVVCVVVVVVVVCVVCVVVVVVVVVVVVVVVCVVVPPPPVPPVPQDPVNVVVVVVVVVVVVVVVVVVVVVVVVVPDPDDDDDDDDDDDDDDDDDDDDDDDDDDDD

Secondary structure (DSSP, 8-state):
-HHHHHHHHHT--PPPP--SSHHHHHHHHHHHHHHHHHHHHHHHHHHHHHHHHHHSPP-PPP--PPPPHHHHHHHTGGGGHHHHHHHHHHHHHHHHHHHHHHHHHHHHHHHSS----GGG--HHHHHHHHHHHHHHHHHHHHHHHHHHHHS--PPPP---------------PPPP-----

Radius of gyration: 60.92 Å; chains: 1; bounding box: 147×46×121 Å

Sequence (181 aa):
MKRAASSLSSGFIAPAAGGRTGDLAERQTAVVGKVEGSIGTQAASLADAADKILAMPRVEPARFQTLSPAEAVLRYAGDFVPSWAGAISIDLMPAVLVLILCVVHAAIRREGLPAVSASNLTAGDLVAALQVAREVEDARRAADAREVALEPRMPPAAETAPPPTAAEENVTSFSSARTGK

pLDDT: mean 76.62, std 17.03, range [38.78, 97.75]